Protein AF-A0A7L9BZI5-F1 (afdb_monomer)

Structure (mmCIF, N/CA/C/O backbone):
data_AF-A0A7L9BZI5-F1
#
_entry.id   AF-A0A7L9BZI5-F1
#
loop_
_atom_site.group_PDB
_atom_site.id
_atom_site.type_symbol
_atom_site.label_atom_id
_atom_site.label_alt_id
_atom_site.label_comp_id
_atom_site.label_asym_id
_atom_site.label_entity_id
_atom_site.label_seq_id
_atom_site.pdbx_PDB_ins_code
_atom_site.Cartn_x
_atom_site.Cartn_y
_atom_site.Cartn_z
_atom_site.occupancy
_atom_site.B_iso_or_equiv
_atom_site.auth_seq_id
_atom_site.auth_comp_id
_atom_site.auth_asym_id
_atom_site.auth_atom_id
_atom_site.pdbx_PDB_model_num
ATOM 1 N N . MET A 1 1 ? 51.848 15.164 -11.442 1.00 37.28 1 MET A N 1
ATOM 2 C CA . MET A 1 1 ? 50.453 14.672 -11.441 1.00 37.28 1 MET A CA 1
ATOM 3 C C . MET A 1 1 ? 50.142 14.146 -12.833 1.00 37.28 1 MET A C 1
ATOM 5 O O . MET A 1 1 ? 49.963 14.942 -13.742 1.00 37.28 1 MET A O 1
ATOM 9 N N . MET A 1 2 ? 50.190 12.827 -13.032 1.00 34.97 2 MET A N 1
ATOM 10 C CA . MET A 1 2 ? 49.825 12.194 -14.304 1.00 34.97 2 MET A CA 1
ATOM 11 C C . MET A 1 2 ? 48.317 11.939 -14.296 1.00 34.97 2 MET A C 1
ATOM 13 O O . MET A 1 2 ? 47.843 11.045 -13.603 1.00 34.97 2 MET A O 1
ATOM 17 N N . GLY A 1 3 ? 47.566 12.769 -15.018 1.00 46.69 3 GLY A N 1
ATOM 18 C CA . GLY A 1 3 ? 46.161 12.512 -15.314 1.00 46.69 3 GLY A CA 1
ATOM 19 C C . GLY A 1 3 ? 46.063 11.586 -16.521 1.00 46.69 3 GLY A C 1
ATOM 20 O O . GLY A 1 3 ? 46.464 11.966 -17.619 1.00 46.69 3 GLY A O 1
ATOM 21 N N . LEU A 1 4 ? 45.546 10.375 -16.320 1.00 41.06 4 LEU A N 1
ATOM 22 C CA . LEU A 1 4 ? 45.193 9.465 -17.405 1.00 41.06 4 LEU A CA 1
ATOM 23 C C . LEU A 1 4 ? 43.847 9.927 -17.985 1.00 41.06 4 LEU A C 1
ATOM 25 O O . LEU A 1 4 ? 42.789 9.576 -17.470 1.00 41.06 4 LEU A O 1
ATOM 29 N N . SER A 1 5 ? 43.881 10.767 -19.021 1.00 43.94 5 SER A N 1
ATOM 30 C CA . SER A 1 5 ? 42.674 11.139 -19.763 1.00 43.94 5 SER A CA 1
ATOM 31 C C . SER A 1 5 ? 42.434 10.102 -20.855 1.00 43.94 5 SER A C 1
ATOM 33 O O . SER A 1 5 ? 43.098 10.106 -21.892 1.00 43.94 5 SER A O 1
ATOM 35 N N . VAL A 1 6 ? 41.517 9.169 -20.601 1.00 39.62 6 VAL A N 1
ATOM 36 C CA . VAL A 1 6 ? 41.039 8.229 -21.618 1.00 39.62 6 VAL A CA 1
ATOM 37 C C . VAL A 1 6 ? 39.976 8.954 -22.437 1.00 39.62 6 VAL A C 1
ATOM 39 O O . VAL A 1 6 ? 38.802 8.991 -22.076 1.00 39.62 6 VAL A O 1
ATOM 42 N N . ALA A 1 7 ? 40.402 9.560 -23.543 1.00 49.19 7 ALA A N 1
ATOM 43 C CA . ALA A 1 7 ? 39.488 10.006 -24.581 1.00 49.19 7 ALA A CA 1
ATOM 44 C C . ALA A 1 7 ? 38.939 8.762 -25.291 1.00 49.19 7 ALA A C 1
ATOM 46 O O . ALA A 1 7 ? 39.588 8.188 -26.164 1.00 49.19 7 ALA A O 1
ATOM 47 N N . LEU A 1 8 ? 37.747 8.314 -24.891 1.00 50.78 8 LEU A N 1
ATOM 48 C CA . LEU A 1 8 ? 36.955 7.420 -25.729 1.00 50.78 8 LEU A CA 1
ATOM 49 C C . LEU A 1 8 ? 36.694 8.164 -27.048 1.00 50.78 8 LEU A C 1
ATOM 51 O O . LEU A 1 8 ? 36.245 9.311 -26.984 1.00 50.78 8 LEU A O 1
ATOM 55 N N . PRO A 1 9 ? 36.976 7.576 -28.226 1.00 53.72 9 PRO A N 1
ATOM 56 C CA . PRO A 1 9 ? 36.606 8.175 -29.499 1.00 53.72 9 PRO A CA 1
ATOM 57 C C . PRO A 1 9 ? 35.079 8.211 -29.573 1.00 53.72 9 PRO A C 1
ATOM 59 O O . PRO A 1 9 ? 34.405 7.259 -29.961 1.00 53.72 9 PRO A O 1
ATOM 62 N N . VAL A 1 10 ? 34.527 9.325 -29.106 1.00 56.06 10 VAL A N 1
ATOM 63 C CA . VAL A 1 10 ? 33.140 9.700 -29.301 1.00 56.06 10 VAL A CA 1
ATOM 64 C C . VAL A 1 10 ? 32.975 9.899 -30.802 1.00 56.06 10 VAL A C 1
ATOM 66 O O . VAL A 1 10 ? 33.703 10.691 -31.396 1.00 56.06 10 VAL A O 1
ATOM 69 N N . ASN A 1 11 ? 31.985 9.200 -31.364 1.00 53.16 11 ASN A N 1
ATOM 70 C CA . ASN A 1 11 ? 31.254 9.551 -32.587 1.00 53.16 11 ASN A CA 1
ATOM 71 C C . ASN A 1 11 ? 31.338 8.603 -33.797 1.00 53.16 11 ASN A C 1
ATOM 73 O O . ASN A 1 11 ? 31.184 9.053 -34.924 1.00 53.16 11 ASN A O 1
ATOM 77 N N . ASP A 1 12 ? 31.454 7.290 -33.585 1.00 60.97 12 ASP A N 1
ATOM 78 C CA . ASP A 1 12 ? 31.257 6.312 -34.667 1.00 60.97 12 ASP A CA 1
ATOM 79 C C . ASP A 1 12 ? 30.308 5.167 -34.270 1.00 60.97 12 ASP A C 1
ATOM 81 O O . ASP A 1 12 ? 30.565 3.977 -34.454 1.00 60.97 12 ASP A O 1
ATOM 85 N N . TRP A 1 13 ? 29.135 5.528 -33.738 1.00 58.31 13 TRP A N 1
ATOM 86 C CA . TRP A 1 13 ? 28.048 4.572 -33.467 1.00 58.31 13 TRP A CA 1
ATOM 87 C C . TRP A 1 13 ? 27.677 3.755 -34.720 1.00 58.31 13 TRP A C 1
ATOM 89 O O . TRP A 1 13 ? 27.346 2.571 -34.636 1.00 58.31 13 TRP A O 1
ATOM 99 N N . ARG A 1 14 ? 27.815 4.379 -35.899 1.00 59.62 14 ARG A N 1
ATOM 100 C CA . ARG A 1 14 ? 27.671 3.743 -37.210 1.00 59.62 14 ARG A CA 1
ATOM 101 C C . ARG A 1 14 ? 28.701 2.632 -37.428 1.00 59.62 14 ARG A C 1
ATOM 103 O O . ARG A 1 14 ? 28.312 1.574 -37.912 1.00 59.62 14 ARG A O 1
ATOM 110 N N . LEU A 1 15 ? 29.969 2.819 -37.047 1.00 59.09 15 LEU A N 1
ATOM 111 C CA . LEU A 1 15 ? 30.999 1.778 -37.195 1.00 59.09 15 LEU A CA 1
ATOM 112 C C . LEU A 1 15 ? 30.762 0.595 -36.254 1.00 59.09 15 LEU A C 1
ATOM 114 O O . LEU A 1 15 ? 30.952 -0.545 -36.670 1.00 59.09 15 LEU A O 1
ATOM 118 N N . LEU A 1 16 ? 30.293 0.836 -35.026 1.00 58.94 16 LEU A N 1
ATOM 119 C CA . LEU A 1 16 ? 29.906 -0.241 -34.104 1.00 58.94 16 LEU A CA 1
ATOM 120 C C . LEU A 1 16 ? 28.728 -1.056 -34.657 1.00 58.94 16 LEU A C 1
ATOM 122 O O . LEU A 1 16 ? 28.756 -2.283 -34.622 1.00 58.94 16 LEU A O 1
ATOM 126 N N . TRP A 1 17 ? 27.734 -0.392 -35.253 1.00 59.66 17 TRP A N 1
ATOM 127 C CA . TRP A 1 17 ? 26.595 -1.054 -35.896 1.00 59.66 17 TRP A CA 1
ATOM 128 C C . TRP A 1 17 ? 26.975 -1.853 -37.156 1.00 59.66 17 TRP A C 1
ATOM 130 O O . TRP A 1 17 ? 26.380 -2.891 -37.448 1.00 59.66 17 TRP A O 1
ATOM 140 N N . LEU A 1 18 ? 27.956 -1.371 -37.921 1.00 62.19 18 LEU A N 1
ATOM 141 C CA . LEU A 1 18 ? 28.438 -2.021 -39.143 1.00 62.19 18 LEU A CA 1
ATOM 142 C C . LEU A 1 18 ? 29.369 -3.208 -38.861 1.00 62.19 18 LEU A C 1
ATOM 144 O O . LEU A 1 18 ? 29.317 -4.191 -39.595 1.00 62.19 18 LEU A O 1
ATOM 148 N N . ARG A 1 19 ? 30.198 -3.125 -37.814 1.00 62.66 19 ARG A N 1
ATOM 149 C CA . ARG A 1 19 ? 31.238 -4.119 -37.514 1.00 62.66 19 ARG A CA 1
ATOM 150 C C . ARG A 1 19 ? 30.759 -5.216 -36.567 1.00 62.66 19 ARG A C 1
ATOM 152 O O . ARG A 1 19 ? 30.993 -6.386 -36.842 1.00 62.66 19 ARG A O 1
ATOM 159 N N . GLU A 1 20 ? 30.072 -4.855 -35.483 1.00 70.94 20 GLU A N 1
ATOM 160 C CA . GLU A 1 20 ? 29.611 -5.806 -34.467 1.00 70.94 20 GLU A CA 1
ATOM 161 C C . GLU A 1 20 ? 28.269 -5.369 -33.860 1.00 70.94 20 GLU A C 1
ATOM 163 O O . GLU A 1 20 ? 28.179 -4.751 -32.795 1.00 70.94 20 GLU A O 1
ATOM 168 N N . ARG A 1 21 ? 27.182 -5.743 -34.545 1.00 73.19 21 ARG A N 1
ATOM 169 C CA . ARG A 1 21 ? 25.804 -5.424 -34.132 1.00 73.19 21 ARG A CA 1
ATOM 170 C C . ARG A 1 21 ? 25.483 -5.881 -32.709 1.00 73.19 21 ARG A C 1
ATOM 172 O O . ARG A 1 21 ? 24.772 -5.180 -31.999 1.00 73.19 21 ARG A O 1
ATOM 179 N N . ALA A 1 22 ? 26.016 -7.030 -32.290 1.00 74.69 22 ALA A N 1
ATOM 180 C CA . ALA A 1 22 ? 25.786 -7.575 -30.954 1.00 74.69 22 ALA A CA 1
ATOM 181 C C . ALA A 1 22 ? 26.315 -6.639 -29.853 1.00 74.69 22 ALA A C 1
ATOM 183 O O . ALA A 1 22 ? 25.604 -6.351 -28.893 1.00 74.69 22 ALA A O 1
ATOM 184 N N . THR A 1 23 ? 27.522 -6.102 -30.027 1.00 75.31 23 THR A N 1
ATOM 185 C CA . THR A 1 23 ? 28.188 -5.207 -29.072 1.00 75.31 23 THR A CA 1
ATOM 186 C C . THR A 1 23 ? 27.488 -3.849 -29.014 1.00 75.31 23 THR A C 1
ATOM 188 O O . THR A 1 23 ? 27.260 -3.312 -27.932 1.00 75.31 23 THR A O 1
ATOM 191 N N . ALA A 1 24 ? 27.052 -3.323 -30.165 1.00 75.75 24 ALA A N 1
ATOM 192 C CA . ALA A 1 24 ? 26.263 -2.093 -30.232 1.00 75.75 24 ALA A CA 1
ATOM 193 C C . ALA A 1 24 ? 24.901 -2.227 -29.522 1.00 75.75 24 ALA A C 1
ATOM 195 O O . ALA A 1 24 ? 24.513 -1.344 -28.755 1.00 75.75 24 ALA A O 1
ATOM 196 N N . VAL A 1 25 ? 24.193 -3.344 -29.734 1.00 80.31 25 VAL A N 1
ATOM 197 C CA . VAL A 1 25 ? 22.915 -3.633 -29.060 1.00 80.31 25 VAL A CA 1
ATOM 198 C C . VAL A 1 25 ? 23.113 -3.828 -27.556 1.00 80.31 25 VAL A C 1
ATOM 200 O O . VAL A 1 25 ? 22.310 -3.3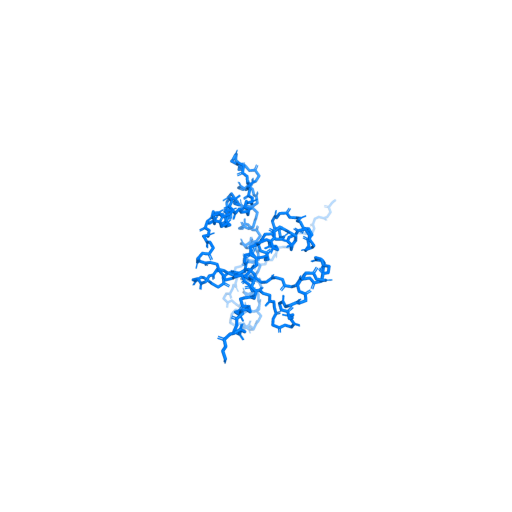16 -26.780 1.00 80.31 25 VAL A O 1
ATOM 203 N N . ALA A 1 26 ? 24.187 -4.499 -27.129 1.00 80.69 26 ALA A N 1
ATOM 204 C CA . ALA A 1 26 ? 24.502 -4.690 -25.714 1.00 80.69 26 ALA A CA 1
ATOM 205 C C . ALA A 1 26 ? 24.807 -3.365 -24.993 1.00 80.69 26 ALA A C 1
ATOM 207 O O . ALA A 1 26 ? 24.312 -3.123 -23.897 1.00 80.69 26 ALA A O 1
ATOM 208 N N . ILE A 1 27 ? 25.575 -2.464 -25.611 1.00 83.12 27 ILE A N 1
ATOM 209 C CA . ILE A 1 27 ? 25.844 -1.138 -25.032 1.00 83.12 27 ILE A CA 1
ATOM 210 C C . ILE A 1 27 ? 24.556 -0.307 -24.978 1.00 83.12 27 ILE A C 1
ATOM 212 O O . ILE A 1 27 ? 24.269 0.328 -23.963 1.00 83.12 27 ILE A O 1
ATOM 216 N N . GLY A 1 28 ? 23.756 -0.341 -26.049 1.00 82.38 28 GLY A N 1
ATOM 217 C CA . GLY A 1 28 ? 22.464 0.338 -26.099 1.00 82.38 28 GLY A CA 1
ATOM 218 C C . GLY A 1 28 ? 21.500 -0.154 -25.019 1.00 82.38 28 GLY A C 1
ATOM 219 O O . GLY A 1 28 ? 20.877 0.663 -24.345 1.00 82.38 28 GLY A O 1
ATOM 220 N N . SER A 1 29 ? 21.411 -1.468 -24.794 1.00 83.75 29 SER A N 1
ATOM 221 C CA . SER A 1 29 ? 20.546 -2.030 -23.753 1.00 83.75 29 SER A CA 1
ATOM 222 C C . SER A 1 29 ? 21.013 -1.650 -22.350 1.00 83.75 29 SER A C 1
ATOM 224 O O . SER A 1 29 ? 20.184 -1.262 -21.530 1.00 83.75 29 SER A O 1
ATOM 226 N N . VAL A 1 30 ? 22.323 -1.660 -22.084 1.00 87.38 30 VAL A N 1
ATOM 227 C CA . VAL A 1 30 ? 22.882 -1.198 -20.803 1.00 87.38 30 VAL A CA 1
ATOM 228 C C . VAL A 1 30 ? 22.562 0.277 -20.561 1.00 87.38 30 VAL A C 1
ATOM 230 O O . VAL A 1 30 ? 22.139 0.632 -19.465 1.00 87.38 30 VAL A O 1
ATOM 233 N N . LEU A 1 31 ? 22.694 1.134 -21.577 1.00 88.56 31 LEU A N 1
ATOM 234 C CA . LEU A 1 31 ? 22.337 2.554 -21.484 1.00 88.56 31 LEU A CA 1
ATOM 235 C C . LEU A 1 31 ? 20.845 2.763 -21.215 1.00 88.56 31 LEU A C 1
ATOM 237 O O . LEU A 1 31 ? 20.486 3.560 -20.352 1.00 88.56 31 LEU A O 1
ATOM 241 N N . VAL A 1 32 ? 19.976 2.033 -21.916 1.00 89.56 32 VAL A N 1
ATOM 242 C CA . VAL A 1 32 ? 18.524 2.098 -21.697 1.00 89.56 32 VAL A CA 1
ATOM 243 C C . VAL A 1 32 ? 18.173 1.654 -20.280 1.00 89.56 32 VAL A C 1
ATOM 245 O O . VAL A 1 32 ? 17.406 2.337 -19.605 1.00 89.56 32 VAL A O 1
ATOM 248 N N . LEU A 1 33 ? 18.766 0.560 -19.797 1.00 90.88 33 LEU A N 1
ATOM 249 C CA . LEU A 1 33 ? 18.561 0.077 -18.432 1.00 90.88 33 LEU A CA 1
ATOM 250 C C . LEU A 1 33 ? 19.087 1.070 -17.391 1.00 90.88 33 LEU A C 1
ATOM 252 O O . LEU A 1 33 ? 18.406 1.324 -16.400 1.00 90.88 33 LEU A O 1
ATOM 256 N N . ALA A 1 34 ? 20.250 1.679 -17.625 1.00 91.00 34 ALA A N 1
ATOM 257 C CA . ALA A 1 34 ? 20.808 2.701 -16.746 1.00 91.00 34 ALA A CA 1
ATOM 258 C C . ALA A 1 34 ? 19.910 3.947 -16.686 1.00 91.00 34 ALA A C 1
ATOM 260 O O . ALA A 1 34 ? 19.595 4.426 -15.597 1.00 91.00 34 ALA A O 1
ATOM 261 N N . CYS A 1 35 ? 19.433 4.436 -17.835 1.00 91.94 35 CYS A N 1
ATOM 262 C CA . CYS A 1 35 ? 18.481 5.545 -17.902 1.00 91.94 35 CYS A CA 1
ATOM 263 C C . CYS A 1 35 ? 17.154 5.205 -17.213 1.00 91.94 35 CYS A C 1
ATOM 265 O O . CYS A 1 35 ? 16.635 6.023 -16.457 1.00 91.94 35 CYS A O 1
ATOM 267 N N . ALA A 1 36 ? 16.617 4.001 -17.427 1.00 91.81 36 ALA A N 1
ATOM 268 C CA . ALA A 1 36 ? 15.405 3.543 -16.755 1.00 91.81 36 ALA A CA 1
ATOM 269 C C . ALA A 1 36 ? 15.598 3.481 -15.230 1.00 91.81 36 ALA A C 1
ATOM 271 O O . ALA A 1 36 ? 14.759 3.982 -14.484 1.00 91.81 36 ALA A O 1
ATOM 272 N N . GLY A 1 37 ? 16.730 2.947 -14.763 1.00 90.81 37 GLY A N 1
ATOM 273 C CA . GLY A 1 37 ? 17.086 2.917 -13.344 1.00 90.81 37 GLY A CA 1
ATOM 274 C C . GLY A 1 37 ? 17.190 4.316 -12.734 1.00 90.81 37 GLY A C 1
ATOM 275 O O . GLY A 1 37 ? 16.598 4.576 -11.687 1.00 90.81 37 GLY A O 1
ATOM 276 N N . LEU A 1 38 ? 17.868 5.247 -13.413 1.00 92.06 38 LEU A N 1
ATOM 277 C CA . LEU A 1 38 ? 17.969 6.644 -12.979 1.00 92.06 38 LEU A CA 1
ATOM 278 C C . LEU A 1 38 ? 16.602 7.332 -12.919 1.00 92.06 38 LEU A C 1
ATOM 280 O O . LEU A 1 38 ? 16.332 8.051 -11.960 1.00 92.06 38 LEU A O 1
ATOM 284 N N . LEU A 1 39 ? 15.724 7.088 -13.894 1.00 91.56 39 LEU A N 1
ATOM 285 C CA . LEU A 1 39 ? 14.359 7.619 -13.883 1.00 91.56 39 LEU A CA 1
ATOM 286 C C . LEU A 1 39 ? 13.554 7.092 -12.694 1.00 91.56 39 LEU A C 1
ATOM 288 O O . LEU A 1 39 ? 12.869 7.873 -12.037 1.00 91.56 39 LEU A O 1
ATOM 292 N N . VAL A 1 40 ? 13.659 5.800 -12.373 1.00 88.44 40 VAL A N 1
ATOM 293 C CA . VAL A 1 40 ? 12.993 5.221 -11.197 1.00 88.44 40 VAL A CA 1
ATOM 294 C C . VAL A 1 40 ? 13.499 5.878 -9.912 1.00 88.44 40 VAL A C 1
ATOM 296 O O . VAL A 1 40 ? 12.690 6.303 -9.087 1.00 88.44 40 VAL A O 1
ATOM 299 N N . ILE A 1 41 ? 14.817 6.028 -9.758 1.00 88.12 41 ILE A N 1
ATOM 300 C CA . ILE A 1 41 ? 15.415 6.692 -8.590 1.00 88.12 41 ILE A CA 1
ATOM 301 C C . ILE A 1 41 ? 14.953 8.150 -8.502 1.00 88.12 41 ILE A C 1
ATOM 303 O O . ILE A 1 41 ? 14.564 8.601 -7.427 1.00 88.12 41 ILE A O 1
ATOM 307 N N . ALA A 1 42 ? 14.938 8.877 -9.621 1.00 89.25 42 ALA A N 1
ATOM 308 C CA . ALA A 1 42 ? 14.480 10.260 -9.665 1.00 89.25 42 ALA A CA 1
ATOM 309 C C . ALA A 1 42 ? 13.001 10.381 -9.274 1.00 89.25 42 ALA A C 1
ATOM 311 O O . ALA A 1 42 ? 12.651 11.237 -8.465 1.00 89.25 42 ALA A O 1
ATOM 312 N N . LEU A 1 43 ? 12.135 9.499 -9.781 1.00 85.44 43 LEU A N 1
ATOM 313 C CA . LEU A 1 43 ? 10.714 9.476 -9.430 1.00 85.44 43 LEU A CA 1
ATOM 314 C C . LEU A 1 43 ? 10.502 9.206 -7.937 1.00 85.44 43 LEU A C 1
ATOM 316 O O . LEU A 1 43 ? 9.736 9.919 -7.288 1.00 85.44 43 LEU A O 1
ATOM 320 N N . VAL A 1 44 ? 11.201 8.216 -7.375 1.00 83.88 44 VAL A N 1
ATOM 321 C CA . VAL A 1 44 ? 11.150 7.913 -5.935 1.00 83.88 44 VAL A CA 1
ATOM 322 C C . VAL A 1 44 ? 11.694 9.083 -5.111 1.00 83.88 44 VAL A C 1
ATOM 324 O O . VAL A 1 44 ? 11.093 9.454 -4.101 1.00 83.88 44 VAL A O 1
ATOM 327 N N . GLY A 1 45 ? 12.786 9.703 -5.562 1.00 82.12 45 GLY A N 1
ATOM 328 C CA . GLY A 1 45 ? 13.401 10.865 -4.928 1.00 82.12 45 GLY A CA 1
ATOM 329 C C . GLY A 1 45 ? 12.462 12.068 -4.888 1.00 82.12 45 GLY A C 1
ATOM 330 O O . GLY A 1 45 ? 12.226 12.615 -3.815 1.00 82.12 45 GLY A O 1
ATOM 331 N N . ILE A 1 46 ? 11.848 12.429 -6.020 1.00 86.12 46 ILE A N 1
ATOM 332 C CA . ILE A 1 46 ? 10.865 13.521 -6.111 1.00 86.12 46 ILE A CA 1
ATOM 333 C C . ILE A 1 46 ? 9.673 13.248 -5.193 1.00 86.12 46 ILE A C 1
ATOM 335 O O . ILE A 1 46 ? 9.231 14.138 -4.471 1.00 86.12 46 ILE A O 1
ATOM 339 N N . ARG A 1 47 ? 9.157 12.016 -5.186 1.00 80.25 47 ARG A N 1
ATOM 340 C CA . ARG A 1 47 ? 7.992 11.643 -4.373 1.00 80.25 47 ARG A CA 1
ATOM 341 C C . ARG A 1 47 ? 8.299 11.668 -2.872 1.00 80.25 47 ARG A C 1
ATOM 343 O O . ARG A 1 47 ? 7.462 12.100 -2.083 1.00 80.25 47 ARG A O 1
ATOM 350 N N . SER A 1 48 ? 9.513 11.275 -2.492 1.00 79.88 48 SER A N 1
ATOM 351 C CA . SER A 1 48 ? 10.014 11.383 -1.117 1.00 79.88 48 SER A CA 1
ATOM 352 C C . SER A 1 48 ? 10.233 12.840 -0.709 1.00 79.88 48 SER A C 1
ATOM 354 O O . SER A 1 48 ? 9.852 13.236 0.389 1.00 79.88 48 SER A O 1
ATOM 356 N N . LEU A 1 49 ? 10.768 13.666 -1.611 1.00 83.00 49 LEU A N 1
ATOM 357 C CA . LEU A 1 49 ? 10.932 15.100 -1.387 1.00 83.00 49 LEU A CA 1
ATOM 358 C C . LEU A 1 49 ? 9.567 15.782 -1.200 1.00 83.00 49 LEU A C 1
ATOM 360 O O . LEU A 1 49 ? 9.383 16.565 -0.274 1.00 83.00 49 LEU A O 1
ATOM 364 N N . ALA A 1 50 ? 8.577 15.423 -2.020 1.00 82.00 50 ALA A N 1
ATOM 365 C CA . ALA A 1 50 ? 7.207 15.909 -1.891 1.00 82.00 50 ALA A CA 1
ATOM 366 C C . ALA A 1 50 ? 6.567 15.521 -0.549 1.00 82.00 50 ALA A C 1
ATOM 368 O O . ALA A 1 50 ? 5.789 16.303 -0.010 1.00 82.00 50 ALA A O 1
ATOM 369 N N . LEU A 1 51 ? 6.903 14.347 0.002 1.00 78.88 51 LEU A N 1
ATOM 370 C CA . LEU A 1 51 ? 6.462 13.936 1.338 1.00 78.88 51 LEU A CA 1
ATOM 371 C C . LEU A 1 51 ? 7.141 14.784 2.423 1.00 78.88 51 LEU A C 1
ATOM 373 O O . LEU A 1 51 ? 6.471 15.223 3.350 1.00 78.88 51 LEU A O 1
ATOM 377 N N . ALA A 1 52 ? 8.442 15.058 2.289 1.00 77.62 52 ALA A N 1
ATOM 378 C CA . ALA A 1 52 ? 9.191 15.882 3.240 1.00 77.62 52 ALA A CA 1
ATOM 379 C C . ALA A 1 52 ? 8.666 17.329 3.317 1.00 77.62 52 ALA A C 1
ATOM 381 O O . ALA A 1 52 ? 8.649 17.921 4.392 1.00 77.62 52 ALA A O 1
ATOM 382 N N . PHE A 1 53 ? 8.193 17.884 2.197 1.00 82.38 53 PHE A N 1
ATOM 383 C CA . PHE A 1 53 ? 7.565 19.211 2.141 1.00 82.38 53 PHE A CA 1
ATOM 384 C C . PHE A 1 53 ? 6.046 19.192 2.371 1.00 82.38 53 PHE A C 1
ATOM 386 O O . PHE A 1 53 ? 5.373 20.213 2.201 1.00 82.38 53 PHE A O 1
ATOM 393 N N . TRP A 1 54 ? 5.470 18.048 2.744 1.00 81.81 54 TRP A N 1
ATOM 394 C CA . TRP A 1 54 ? 4.029 17.926 2.900 1.00 81.81 54 TRP A CA 1
ATOM 395 C C . TRP A 1 54 ? 3.557 18.549 4.219 1.00 81.81 54 TRP A C 1
ATOM 397 O O . TRP A 1 54 ? 3.727 17.989 5.295 1.00 81.81 54 TRP A O 1
ATOM 407 N N . LEU A 1 55 ? 2.927 19.723 4.132 1.00 74.75 55 LEU A N 1
ATOM 408 C CA . LEU A 1 55 ? 2.470 20.489 5.301 1.00 74.75 55 LEU A CA 1
ATOM 409 C C . LEU A 1 55 ? 1.206 19.929 5.975 1.00 74.75 55 LEU A C 1
ATOM 411 O O . LEU A 1 55 ? 0.886 20.314 7.099 1.00 74.75 55 LEU A O 1
ATOM 415 N N . LYS A 1 56 ? 0.440 19.068 5.295 1.00 78.06 56 LYS A N 1
ATOM 416 C CA . LYS A 1 56 ? -0.794 18.497 5.860 1.00 78.06 56 LYS A CA 1
ATOM 417 C C . LYS A 1 56 ? -0.469 17.258 6.686 1.00 78.06 56 LYS A C 1
ATOM 419 O O . LYS A 1 56 ? 0.428 16.499 6.343 1.00 78.06 56 LYS A O 1
ATOM 424 N N . LYS A 1 57 ? -1.241 17.019 7.747 1.00 78.88 57 LYS A N 1
ATOM 425 C CA . LYS A 1 57 ? -1.086 15.808 8.560 1.00 78.88 57 LYS A CA 1
ATOM 426 C C . LYS A 1 57 ? -1.371 14.570 7.710 1.00 78.88 57 LYS A C 1
ATOM 428 O O . LYS A 1 57 ? -2.441 14.470 7.115 1.00 78.88 57 LYS A O 1
ATOM 433 N N . THR A 1 58 ? -0.421 13.641 7.671 1.00 82.38 58 THR A N 1
ATOM 434 C CA . THR A 1 58 ? -0.664 12.282 7.189 1.00 82.38 58 THR A CA 1
ATOM 435 C C . THR A 1 58 ? -1.298 11.474 8.307 1.00 82.38 58 THR A C 1
ATOM 437 O O . THR A 1 58 ? -0.840 11.540 9.448 1.00 82.38 58 THR A O 1
ATOM 440 N N . PHE A 1 59 ? -2.358 10.736 8.002 1.00 82.44 59 PHE A N 1
ATOM 441 C CA . PHE A 1 59 ? -3.058 9.940 9.002 1.00 82.44 59 PHE A CA 1
ATOM 442 C C . PHE A 1 59 ? -3.681 8.698 8.382 1.00 82.44 59 PHE A C 1
ATOM 444 O O . PHE A 1 59 ? -4.015 8.672 7.196 1.00 82.44 59 PHE A O 1
ATOM 451 N N . ILE A 1 60 ? -3.842 7.679 9.216 1.00 84.38 60 ILE A N 1
ATOM 452 C CA . ILE A 1 60 ? -4.618 6.481 8.931 1.00 84.38 60 ILE A CA 1
ATOM 453 C C . ILE A 1 60 ? -5.615 6.366 10.077 1.00 84.38 60 ILE A C 1
ATOM 455 O O . ILE A 1 60 ? -5.226 6.309 11.240 1.00 84.38 60 ILE A O 1
ATOM 459 N N . GLU A 1 61 ? -6.895 6.397 9.742 1.00 85.69 61 GLU A N 1
ATOM 460 C CA . GLU A 1 61 ? -8.003 6.315 10.680 1.00 85.69 61 GLU A CA 1
ATOM 461 C C . GLU A 1 61 ? -8.875 5.123 10.287 1.00 85.69 61 GLU A C 1
ATOM 463 O O . GLU A 1 61 ? -9.386 5.045 9.167 1.00 85.69 61 GLU A O 1
ATOM 468 N N . ILE A 1 62 ? -9.018 4.183 11.217 1.00 83.56 62 ILE A N 1
ATOM 469 C CA . ILE A 1 62 ? -9.923 3.041 11.101 1.00 83.56 62 ILE A CA 1
ATOM 470 C C . ILE A 1 62 ? -11.034 3.286 12.114 1.00 83.56 62 ILE A C 1
ATOM 472 O O . ILE A 1 62 ? -10.778 3.329 13.318 1.00 83.56 62 ILE A O 1
ATOM 476 N N . GLY A 1 63 ? -12.252 3.492 11.627 1.00 82.88 63 GLY A N 1
ATOM 477 C CA . GLY A 1 63 ? -13.385 3.874 12.459 1.00 82.88 63 GLY A CA 1
ATOM 478 C C . GLY A 1 63 ? -14.682 3.172 12.063 1.00 82.88 63 GLY A C 1
ATOM 479 O O . GLY A 1 63 ? -14.721 2.393 11.108 1.00 82.88 63 GLY A O 1
ATOM 480 N N . PRO A 1 64 ? -15.789 3.487 12.753 1.00 77.44 64 PRO A N 1
ATOM 481 C CA . PRO A 1 64 ? -17.083 2.852 12.508 1.00 77.44 64 PRO A CA 1
ATOM 482 C C . PRO A 1 64 ? -17.642 3.134 11.110 1.00 77.44 64 PRO A C 1
ATOM 484 O O . PRO A 1 64 ? -18.404 2.332 10.584 1.00 77.44 64 PRO A O 1
ATOM 487 N N . CYS A 1 65 ? -17.236 4.235 10.476 1.00 80.75 65 CYS A N 1
ATOM 488 C CA . CYS A 1 65 ? -17.668 4.579 9.122 1.00 80.75 65 CYS A CA 1
ATOM 489 C C . CYS A 1 65 ? -16.845 3.886 8.019 1.00 80.75 65 CYS A C 1
ATOM 491 O O . CYS A 1 65 ? -17.271 3.880 6.867 1.00 80.75 65 CYS A O 1
ATOM 493 N N . GLY A 1 66 ? -15.672 3.329 8.342 1.00 84.12 66 GLY A N 1
ATOM 494 C CA . GLY A 1 66 ? -14.767 2.714 7.371 1.00 84.12 66 GLY A CA 1
ATOM 495 C C . GLY A 1 66 ? -13.300 3.056 7.617 1.00 84.12 66 GLY A C 1
ATOM 496 O O . GLY A 1 66 ? -12.883 3.370 8.734 1.00 84.12 66 GLY A O 1
ATOM 497 N N . VAL A 1 67 ? -12.521 3.014 6.541 1.00 84.69 67 VAL A N 1
ATOM 498 C CA . VAL A 1 67 ? -11.076 3.238 6.544 1.00 84.69 67 VAL A CA 1
ATOM 499 C C . VAL A 1 67 ? -10.752 4.506 5.762 1.00 84.69 67 VAL A C 1
ATOM 501 O O . VAL A 1 67 ? -11.035 4.615 4.566 1.00 84.69 67 VAL A O 1
ATOM 504 N N . ARG A 1 68 ? -10.112 5.465 6.434 1.00 87.44 68 ARG A N 1
ATOM 505 C CA . ARG A 1 68 ? -9.661 6.723 5.840 1.00 87.44 68 ARG A CA 1
ATOM 506 C C . ARG A 1 68 ? -8.152 6.853 5.970 1.00 87.44 68 ARG A C 1
ATOM 508 O O . ARG A 1 68 ? -7.594 6.698 7.049 1.00 87.44 68 ARG A O 1
ATOM 515 N N . MET A 1 69 ? -7.487 7.174 4.870 1.00 86.50 69 MET A N 1
ATOM 516 C CA . MET A 1 69 ? -6.046 7.390 4.832 1.00 86.50 69 MET A CA 1
ATOM 517 C C . MET A 1 69 ? -5.724 8.660 4.055 1.00 86.50 69 MET A C 1
ATOM 519 O O . MET A 1 69 ? -6.137 8.832 2.907 1.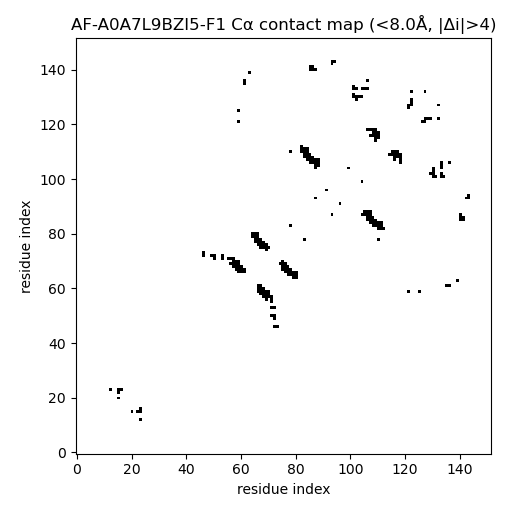00 86.50 69 MET A O 1
ATOM 523 N N . GLU A 1 70 ? -4.921 9.528 4.652 1.00 85.69 70 GLU A N 1
ATOM 524 C CA . GLU A 1 70 ? -4.257 10.626 3.966 1.00 85.69 70 GLU A CA 1
ATOM 525 C C . GLU A 1 70 ? -2.754 10.351 3.984 1.00 85.69 70 GLU A C 1
ATOM 527 O O . GLU A 1 70 ? -2.073 10.581 4.979 1.00 85.69 70 GLU A O 1
ATOM 532 N N . LEU A 1 71 ? -2.234 9.840 2.865 1.00 81.38 71 LEU A N 1
ATOM 533 C CA . LEU A 1 71 ? -0.825 9.460 2.701 1.00 81.38 71 LEU A CA 1
ATOM 534 C C . LEU A 1 71 ? -0.021 10.571 1.997 1.00 81.38 71 LEU A C 1
ATOM 536 O O . LEU A 1 71 ? 1.012 10.329 1.375 1.00 81.38 71 LEU A O 1
ATOM 540 N N . GLY A 1 72 ? -0.528 11.804 2.034 1.00 83.62 72 GLY A N 1
ATOM 541 C CA . GLY A 1 72 ? 0.070 12.970 1.390 1.00 83.62 72 GLY A CA 1
ATOM 542 C C . GLY A 1 72 ? 0.241 12.811 -0.129 1.00 83.62 72 GLY A C 1
ATOM 543 O O . GLY A 1 72 ? -0.760 12.603 -0.819 1.00 83.62 72 GLY A O 1
ATOM 544 N N . PRO A 1 73 ? 1.468 12.888 -0.685 1.00 78.25 73 PRO A N 1
ATOM 545 C CA . PRO A 1 73 ? 1.711 12.768 -2.128 1.00 78.25 73 PRO A CA 1
ATOM 546 C C . PRO A 1 73 ? 1.436 11.359 -2.678 1.00 78.25 73 PRO A C 1
ATOM 548 O O . PRO A 1 73 ? 1.386 11.167 -3.894 1.00 78.25 73 PRO A O 1
ATOM 551 N N . TYR A 1 74 ? 1.257 10.358 -1.809 1.00 77.19 74 TYR A N 1
ATOM 552 C CA . TYR A 1 74 ? 0.837 9.015 -2.213 1.00 77.19 74 TYR A CA 1
ATOM 553 C C . TYR A 1 74 ? -0.668 8.914 -2.472 1.00 77.19 74 TYR A C 1
ATOM 555 O O . TYR A 1 74 ? -1.109 7.932 -3.062 1.00 77.19 74 TYR A O 1
ATOM 563 N N . GLY A 1 75 ? -1.428 9.952 -2.119 1.00 79.19 75 GLY A N 1
ATOM 564 C CA . GLY A 1 75 ? -2.853 10.053 -2.379 1.00 79.19 75 GLY A CA 1
ATOM 565 C C . GLY A 1 75 ? -3.692 9.982 -1.112 1.00 79.19 75 GLY A C 1
ATOM 566 O O . GLY A 1 75 ? -3.196 9.931 0.018 1.00 79.19 75 GLY A O 1
ATOM 567 N N . ARG A 1 76 ? -5.002 10.014 -1.330 1.00 84.31 76 ARG A N 1
ATOM 568 C CA . ARG A 1 76 ? -6.021 9.913 -0.292 1.00 84.31 76 ARG A CA 1
ATOM 569 C C . ARG A 1 76 ? -6.894 8.713 -0.607 1.00 84.31 76 ARG A C 1
ATOM 571 O O . ARG A 1 76 ? -7.318 8.555 -1.749 1.00 84.31 76 ARG A O 1
ATOM 578 N N . PHE A 1 77 ? -7.159 7.905 0.406 1.00 83.69 77 PHE A N 1
ATOM 579 C CA . PHE A 1 77 ? -8.048 6.758 0.324 1.00 83.69 77 PHE A CA 1
ATOM 580 C C . PHE A 1 77 ? -9.169 6.944 1.335 1.00 83.69 77 PHE A C 1
ATOM 582 O O . PHE A 1 77 ? -8.930 7.275 2.493 1.00 83.69 77 PHE A O 1
ATOM 589 N N . ASN A 1 78 ? -10.401 6.763 0.884 1.00 85.62 78 ASN A N 1
ATOM 590 C CA . ASN A 1 78 ? -11.572 6.751 1.742 1.00 85.62 78 ASN A CA 1
ATOM 591 C C . ASN A 1 78 ? -12.451 5.606 1.260 1.00 85.62 78 ASN A C 1
ATOM 593 O O . ASN A 1 78 ? -12.969 5.673 0.148 1.00 85.62 78 ASN A O 1
ATOM 597 N N . ALA A 1 79 ? -12.550 4.559 2.067 1.00 84.44 79 ALA A N 1
ATOM 598 C CA . ALA A 1 79 ? -13.340 3.383 1.758 1.00 84.44 79 ALA A CA 1
ATOM 599 C C . ALA A 1 79 ? -14.309 3.131 2.912 1.00 84.44 79 ALA A C 1
ATOM 601 O O . ALA A 1 79 ? -13.894 2.952 4.058 1.00 84.44 79 ALA A O 1
ATOM 602 N N . GLU A 1 80 ? -15.604 3.144 2.611 1.00 86.75 80 GLU A N 1
ATOM 603 C CA . GLU A 1 80 ? -16.631 2.731 3.563 1.00 86.75 80 GLU A CA 1
ATOM 604 C C . GLU A 1 80 ? -16.616 1.204 3.711 1.00 86.75 80 GLU A C 1
ATOM 606 O O . GLU A 1 80 ? -16.222 0.492 2.788 1.00 86.75 80 GLU A O 1
ATOM 611 N N . TRP A 1 81 ? -17.104 0.670 4.834 1.00 84.62 81 TRP A N 1
ATOM 612 C CA . TRP A 1 81 ? -17.149 -0.785 5.054 1.00 84.62 81 TRP A CA 1
ATOM 613 C C . TRP A 1 81 ? -17.908 -1.555 3.961 1.00 84.62 81 TRP A C 1
ATOM 615 O O . TRP A 1 81 ? -17.562 -2.693 3.663 1.00 84.62 81 TRP A O 1
ATOM 625 N N . LYS A 1 82 ? -18.894 -0.926 3.304 1.00 84.00 82 LYS A N 1
ATOM 626 C CA . LYS A 1 82 ? -19.625 -1.509 2.163 1.00 84.00 82 LYS A CA 1
ATOM 627 C C . LYS A 1 82 ? -18.733 -1.756 0.936 1.00 84.00 82 LYS A C 1
ATOM 629 O O . LYS A 1 82 ? -18.985 -2.681 0.166 1.00 84.00 82 LYS A O 1
ATOM 634 N N . ASP A 1 83 ? -17.694 -0.939 0.776 1.00 84.19 83 ASP A N 1
ATOM 635 C CA . ASP A 1 83 ? -16.753 -0.961 -0.347 1.00 84.19 83 ASP A CA 1
ATOM 636 C C . ASP A 1 83 ? -15.490 -1.768 -0.014 1.00 84.19 83 ASP A C 1
ATOM 638 O O . ASP A 1 83 ? -14.609 -1.955 -0.856 1.00 84.19 83 ASP A O 1
ATOM 642 N N . VAL A 1 84 ? -15.410 -2.282 1.214 1.00 83.38 84 VAL A N 1
ATOM 643 C CA . VAL A 1 84 ? -14.307 -3.090 1.716 1.00 83.38 84 VAL A CA 1
ATOM 644 C C . VAL A 1 84 ? -14.783 -4.525 1.917 1.00 83.38 84 VAL A C 1
ATOM 646 O O . VAL A 1 84 ? -15.913 -4.823 2.305 1.00 83.38 84 VAL A O 1
ATOM 649 N N . GLU A 1 85 ? -13.919 -5.454 1.563 1.00 83.62 85 GLU A N 1
ATOM 650 C CA . GLU A 1 85 ? -14.041 -6.861 1.870 1.00 83.62 85 GLU A CA 1
ATOM 651 C C . GLU A 1 85 ? -13.080 -7.143 3.018 1.00 83.62 85 GLU A C 1
ATOM 653 O O . GLU A 1 85 ? -11.860 -7.090 2.857 1.00 83.62 85 GLU A O 1
ATOM 658 N N . LEU A 1 86 ? -13.659 -7.353 4.196 1.00 81.81 86 LEU A N 1
ATOM 659 C CA . LEU A 1 86 ? -12.946 -7.749 5.395 1.00 81.81 86 LEU A CA 1
ATOM 660 C C . LEU A 1 86 ? -13.237 -9.230 5.621 1.00 81.81 86 LEU A C 1
ATOM 662 O O . LEU A 1 86 ? -14.385 -9.602 5.868 1.00 81.81 86 LEU A O 1
ATOM 666 N N . LYS A 1 87 ? -12.210 -10.065 5.499 1.00 79.00 87 LYS A N 1
ATOM 667 C CA . LYS A 1 87 ? -12.323 -11.515 5.656 1.00 79.00 87 LYS A CA 1
ATOM 668 C C . LYS A 1 87 ? -11.219 -12.037 6.558 1.00 79.00 87 LYS A C 1
ATOM 670 O O . LYS A 1 87 ? -10.104 -11.521 6.559 1.00 79.00 87 LYS A O 1
ATOM 675 N N . LEU A 1 88 ? -11.540 -13.077 7.315 1.00 75.25 88 LEU A N 1
ATOM 676 C CA . LEU A 1 88 ? -10.525 -13.950 7.883 1.00 75.25 88 LEU A CA 1
ATOM 677 C C . LEU A 1 88 ? -10.005 -14.825 6.742 1.00 75.25 88 LEU A C 1
ATOM 679 O O . LEU A 1 88 ? -10.810 -15.303 5.941 1.00 75.25 88 LEU A O 1
ATOM 683 N N . ARG A 1 89 ? -8.689 -15.008 6.631 1.00 71.94 89 ARG A N 1
ATOM 684 C CA . ARG A 1 89 ? -8.138 -15.959 5.660 1.00 71.94 89 ARG A CA 1
ATOM 685 C C . ARG A 1 89 ? -8.743 -17.348 5.918 1.00 71.94 89 ARG A C 1
ATOM 687 O O . ARG A 1 89 ? -8.884 -17.728 7.079 1.00 71.94 89 ARG A O 1
ATOM 694 N N . ASP A 1 90 ? -9.064 -18.068 4.837 1.00 62.00 90 ASP A N 1
ATOM 695 C CA . ASP A 1 90 ? -9.883 -19.300 4.782 1.00 62.00 90 ASP A CA 1
ATOM 696 C C . ASP A 1 90 ? -9.462 -20.448 5.730 1.00 62.00 90 ASP A C 1
ATOM 698 O O . ASP A 1 90 ? -10.190 -21.426 5.884 1.00 62.00 90 ASP A O 1
ATOM 702 N N . ASP A 1 91 ? -8.315 -20.331 6.398 1.00 65.12 91 ASP A N 1
ATOM 703 C CA . ASP A 1 91 ? -7.779 -21.319 7.334 1.00 65.12 91 ASP A CA 1
ATOM 704 C C . ASP A 1 91 ? -8.340 -21.183 8.764 1.00 65.12 91 ASP A C 1
ATOM 706 O O . ASP A 1 91 ? -8.063 -22.030 9.616 1.00 65.12 91 ASP A O 1
ATOM 710 N N . PHE A 1 92 ? -9.095 -20.118 9.060 1.00 63.50 92 PHE A N 1
ATOM 711 C CA . PHE A 1 92 ? -9.567 -19.829 10.414 1.00 63.50 92 PHE A CA 1
ATOM 712 C C . PHE A 1 92 ? -11.085 -19.945 10.559 1.00 63.50 92 PHE A C 1
ATOM 714 O O . PHE A 1 92 ? -11.853 -19.239 9.908 1.00 63.50 92 PHE A O 1
ATOM 721 N N . ASP A 1 93 ? -11.501 -20.807 11.487 1.00 63.81 93 ASP A N 1
ATOM 722 C CA . ASP A 1 93 ? -12.897 -20.961 11.885 1.00 63.81 93 ASP A CA 1
ATOM 723 C C . ASP A 1 93 ? -13.363 -19.706 12.660 1.00 63.81 93 ASP A C 1
ATOM 725 O O . ASP A 1 93 ? -12.759 -19.363 13.688 1.00 63.81 93 ASP A O 1
ATOM 729 N N . PRO A 1 94 ? -14.410 -18.994 12.197 1.00 63.16 94 PRO A N 1
ATOM 730 C CA . PRO A 1 94 ? -14.917 -17.796 12.863 1.00 63.16 94 PRO A CA 1
ATOM 731 C C . PRO A 1 94 ? -15.435 -18.065 14.284 1.00 63.16 94 PRO A C 1
ATOM 733 O O . PRO A 1 94 ? -15.478 -17.131 15.084 1.00 63.16 94 PRO A O 1
ATOM 736 N N . ASP A 1 95 ? -15.762 -19.315 14.630 1.00 64.44 95 ASP A N 1
ATOM 737 C CA . ASP A 1 95 ? -16.174 -19.701 15.987 1.00 64.44 95 ASP A CA 1
ATOM 738 C C . ASP A 1 95 ? -15.004 -19.684 16.992 1.00 64.44 95 ASP A C 1
ATOM 740 O O . ASP A 1 95 ? -15.210 -19.606 18.204 1.00 64.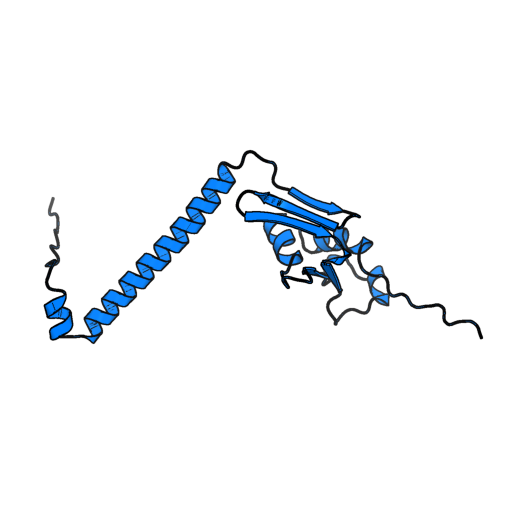44 95 ASP A O 1
ATOM 744 N N . VAL A 1 96 ? -13.760 -19.739 16.503 1.00 65.06 96 VAL A N 1
ATOM 745 C CA . VAL A 1 96 ? -12.540 -19.757 17.331 1.00 65.06 96 VAL A CA 1
ATOM 746 C C . VAL A 1 96 ? -11.894 -18.366 17.410 1.00 65.06 96 VAL A C 1
ATOM 748 O O . VAL A 1 96 ? -10.924 -18.160 18.142 1.00 65.06 96 VAL A O 1
ATOM 751 N N . LEU A 1 97 ? -12.461 -17.373 16.714 1.00 65.19 97 LEU A N 1
ATOM 752 C CA . LEU A 1 97 ? -11.956 -16.000 16.646 1.00 6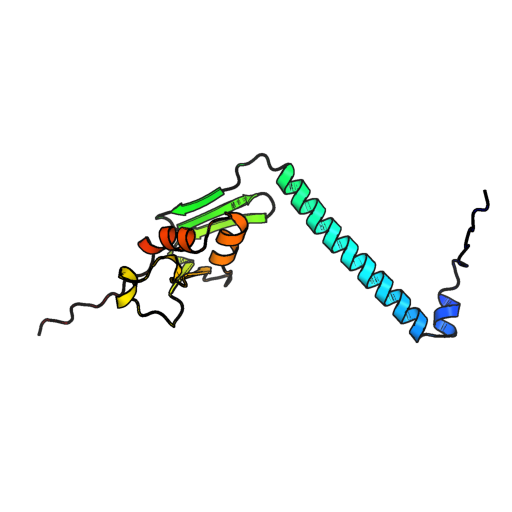5.19 97 LEU A CA 1
ATOM 753 C C . LEU A 1 97 ? -11.806 -15.350 18.029 1.00 65.19 97 LEU A C 1
ATOM 755 O O . LEU A 1 97 ? -10.876 -14.577 18.254 1.00 65.19 97 LEU A O 1
ATOM 759 N N . ASP A 1 98 ? -12.689 -15.678 18.971 1.00 66.19 98 ASP A N 1
ATOM 760 C CA . ASP A 1 98 ? -12.637 -15.147 20.336 1.00 66.19 98 ASP A CA 1
ATOM 761 C C . ASP A 1 98 ? -11.485 -15.738 21.170 1.00 66.19 98 ASP A C 1
ATOM 763 O O . ASP A 1 98 ? -10.977 -15.079 22.079 1.00 66.19 98 ASP A O 1
ATOM 767 N N . TYR A 1 99 ? -11.000 -16.926 20.803 1.00 66.38 99 TYR A N 1
ATOM 768 C CA . TYR A 1 99 ? -9.950 -17.663 21.514 1.00 66.38 99 TYR A CA 1
ATOM 769 C C . TYR A 1 99 ? -8.558 -17.506 20.892 1.00 66.38 99 TYR A C 1
ATOM 771 O O . TYR A 1 99 ? -7.557 -17.870 21.514 1.00 66.38 99 TYR A O 1
ATOM 779 N N . LEU A 1 100 ? -8.479 -16.968 19.674 1.00 65.44 100 LEU A N 1
ATOM 780 C CA . LEU A 1 100 ? -7.219 -16.749 18.977 1.00 65.44 100 LEU A CA 1
ATOM 781 C C . LEU A 1 100 ? -6.512 -15.487 19.495 1.00 65.44 100 LEU A C 1
ATOM 783 O O . LEU A 1 100 ? -7.142 -14.432 19.627 1.00 65.44 100 LEU A O 1
ATOM 787 N N . PRO A 1 101 ? -5.197 -15.561 19.774 1.00 67.12 101 PRO A N 1
ATOM 788 C CA . PRO A 1 101 ? -4.414 -14.371 20.064 1.00 67.12 101 PRO A CA 1
ATOM 789 C C . PRO A 1 101 ? -4.354 -13.482 18.820 1.00 67.12 101 PRO A C 1
ATOM 791 O O . PRO A 1 101 ? -4.231 -13.980 17.700 1.00 67.12 101 PRO A O 1
ATOM 794 N N . ASP A 1 102 ? -4.378 -12.162 19.013 1.00 66.25 102 ASP A N 1
ATOM 795 C CA . ASP A 1 102 ? -4.406 -11.191 17.910 1.00 66.25 102 ASP A CA 1
ATOM 796 C C . ASP A 1 102 ? -3.192 -11.343 16.967 1.00 66.25 102 ASP A C 1
ATOM 798 O O . ASP A 1 102 ? -3.288 -11.054 15.777 1.00 66.25 102 ASP A O 1
ATOM 802 N N . ALA A 1 103 ? -2.065 -11.871 17.457 1.00 60.03 103 ALA A N 1
ATOM 803 C CA . ALA A 1 103 ? -0.874 -12.183 16.661 1.00 60.03 103 ALA A CA 1
ATOM 804 C C . ALA A 1 103 ? -1.047 -13.368 15.686 1.00 60.03 103 ALA A C 1
ATOM 806 O O . ALA A 1 103 ? -0.290 -13.477 14.724 1.00 60.03 103 ALA A O 1
ATOM 807 N N . ALA A 1 104 ? -2.018 -14.254 15.926 1.00 59.75 104 ALA A N 1
ATOM 808 C CA . ALA A 1 104 ? -2.318 -15.403 15.069 1.00 59.75 104 ALA A CA 1
ATOM 809 C C . ALA A 1 104 ? -3.412 -15.106 14.033 1.00 59.75 104 ALA A C 1
ATOM 811 O O . ALA A 1 104 ? -3.642 -15.922 13.145 1.00 59.75 104 ALA A O 1
ATOM 812 N N . LEU A 1 105 ? -4.084 -13.955 14.126 1.00 64.38 105 LEU A N 1
ATOM 813 C CA . LEU A 1 105 ? -5.141 -13.587 13.191 1.00 64.38 105 LEU A CA 1
ATOM 814 C C . LEU A 1 105 ? -4.547 -13.203 11.828 1.00 64.38 105 LEU A C 1
ATOM 816 O O . LEU A 1 105 ? -3.678 -12.339 11.716 1.00 64.38 105 LEU A O 1
ATOM 820 N N . ALA A 1 106 ? -5.046 -13.826 10.766 1.00 71.38 106 ALA A N 1
ATOM 821 C CA . ALA A 1 106 ? -4.743 -13.444 9.392 1.00 71.38 106 ALA A CA 1
ATOM 822 C C . ALA A 1 106 ? -5.959 -12.719 8.801 1.00 71.38 106 ALA A C 1
ATOM 824 O O . ALA A 1 106 ? -6.820 -13.337 8.174 1.00 71.38 106 ALA A O 1
ATOM 825 N N . ILE A 1 107 ? -6.057 -11.412 9.060 1.00 76.56 107 ILE A N 1
ATOM 826 C CA . ILE A 1 107 ? -7.140 -10.568 8.544 1.00 76.56 107 ILE A CA 1
ATOM 827 C C . ILE A 1 107 ? -6.758 -10.032 7.163 1.00 76.56 107 ILE A C 1
ATOM 829 O O . ILE A 1 107 ? -5.757 -9.329 7.012 1.00 76.56 107 ILE A O 1
ATOM 833 N N . GLU A 1 108 ? -7.590 -10.315 6.167 1.00 80.88 108 GLU A N 1
ATOM 834 C CA . GLU A 1 108 ? -7.492 -9.737 4.832 1.00 80.88 108 GLU A CA 1
ATOM 835 C C . GLU A 1 108 ? -8.440 -8.536 4.719 1.00 80.88 108 GLU A C 1
ATOM 837 O O . GLU A 1 108 ? -9.642 -8.633 4.979 1.00 80.88 108 GLU A O 1
ATOM 842 N N . LEU A 1 109 ? -7.887 -7.383 4.332 1.00 83.12 109 LEU A N 1
ATOM 843 C CA . LEU A 1 109 ? -8.626 -6.137 4.133 1.00 83.12 109 LEU A CA 1
ATOM 844 C C . LEU A 1 109 ? -8.419 -5.679 2.691 1.00 83.12 109 LEU A C 1
ATOM 846 O O . LEU A 1 109 ? -7.371 -5.126 2.352 1.00 83.12 109 LEU A O 1
ATOM 850 N N . ARG A 1 110 ? -9.413 -5.898 1.831 1.00 85.06 110 ARG A N 1
ATOM 851 C CA . ARG A 1 110 ? -9.319 -5.581 0.400 1.00 85.06 110 ARG A CA 1
ATOM 852 C C . ARG A 1 110 ? -10.400 -4.606 -0.022 1.00 85.06 110 ARG A C 1
ATOM 854 O O . ARG A 1 110 ? -11.538 -4.689 0.415 1.00 85.06 110 ARG A O 1
ATOM 861 N N . HIS A 1 111 ? -10.065 -3.675 -0.902 1.00 85.31 111 HIS A N 1
ATOM 862 C CA . HIS A 1 111 ? -11.070 -2.814 -1.517 1.00 85.31 111 HIS A CA 1
ATOM 863 C C . HIS A 1 111 ? -11.805 -3.579 -2.628 1.00 85.31 111 HIS A C 1
ATOM 865 O O . HIS A 1 111 ? -11.160 -4.076 -3.551 1.00 85.31 111 HIS A O 1
ATOM 871 N N . ARG A 1 112 ? -13.141 -3.662 -2.574 1.00 81.88 112 ARG A N 1
ATOM 872 C CA . ARG A 1 112 ? -13.951 -4.515 -3.469 1.00 81.88 112 ARG A CA 1
ATOM 873 C C . ARG A 1 112 ? -13.806 -4.153 -4.944 1.00 81.88 112 ARG A C 1
ATOM 875 O O . ARG A 1 112 ? -13.752 -5.037 -5.789 1.00 81.88 112 ARG A O 1
ATOM 882 N N . GLN A 1 113 ? -13.742 -2.861 -5.265 1.00 81.81 113 GLN A N 1
ATOM 883 C CA . GLN A 1 113 ? -13.714 -2.408 -6.661 1.00 81.81 113 GLN A CA 1
ATOM 884 C C . GLN A 1 113 ? -12.321 -2.486 -7.290 1.00 81.81 113 GLN A C 1
ATOM 886 O O . GLN A 1 113 ? -12.189 -2.826 -8.461 1.00 81.81 113 GLN A O 1
ATOM 891 N N . SER A 1 114 ? -11.278 -2.142 -6.532 1.00 81.00 114 SER A N 1
ATOM 892 C CA . SER A 1 114 ? -9.906 -2.077 -7.058 1.00 81.00 114 SER A CA 1
ATOM 893 C C . SER A 1 114 ? -9.077 -3.322 -6.746 1.00 81.00 114 SER A C 1
ATOM 895 O O . SER A 1 114 ? -7.961 -3.450 -7.244 1.00 81.00 114 SER A O 1
ATOM 897 N N . GLY A 1 115 ? -9.573 -4.210 -5.880 1.00 80.25 115 GLY A N 1
ATOM 898 C CA . GLY A 1 115 ? -8.847 -5.378 -5.383 1.00 80.25 115 GLY A CA 1
ATOM 899 C C . GLY A 1 115 ? -7.612 -5.039 -4.542 1.00 80.25 115 GLY A C 1
ATOM 900 O O . GLY A 1 115 ? -6.845 -5.948 -4.216 1.00 80.25 115 GLY A O 1
ATOM 901 N N . THR A 1 116 ? -7.403 -3.757 -4.220 1.00 81.88 116 THR A N 1
ATOM 902 C CA . THR A 1 116 ? -6.227 -3.251 -3.505 1.00 81.88 116 THR A CA 1
ATOM 903 C C . THR A 1 116 ? -6.199 -3.792 -2.086 1.00 81.88 116 THR A C 1
ATOM 905 O O . THR A 1 116 ? -7.190 -3.680 -1.367 1.00 81.88 116 THR A O 1
ATOM 908 N N . ASP A 1 117 ? -5.054 -4.3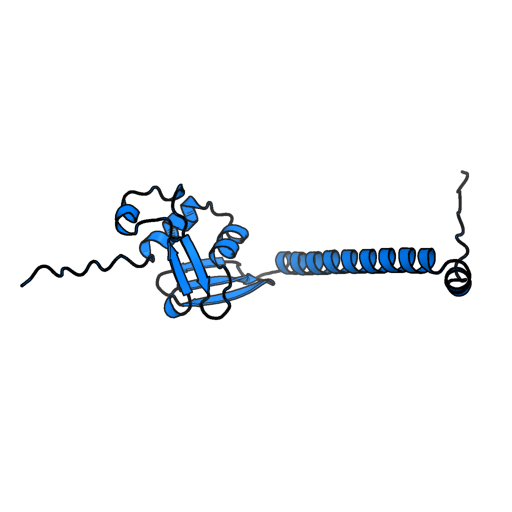39 -1.687 1.00 84.00 117 ASP A N 1
ATOM 909 C CA . ASP A 1 117 ? -4.805 -4.783 -0.320 1.00 84.00 117 ASP A CA 1
ATOM 910 C C . ASP A 1 117 ? -4.536 -3.569 0.581 1.00 84.00 117 ASP A C 1
ATOM 912 O O . ASP A 1 117 ? -3.473 -2.941 0.540 1.00 84.00 117 ASP A O 1
ATOM 916 N N . LEU A 1 118 ? -5.552 -3.204 1.359 1.00 82.19 118 LEU A N 1
ATOM 917 C CA . LEU A 1 118 ? -5.495 -2.106 2.311 1.00 82.19 118 LEU A CA 1
ATOM 918 C C . LEU A 1 118 ? -4.744 -2.516 3.583 1.00 82.19 118 LEU A C 1
ATOM 920 O O . LEU A 1 118 ? -4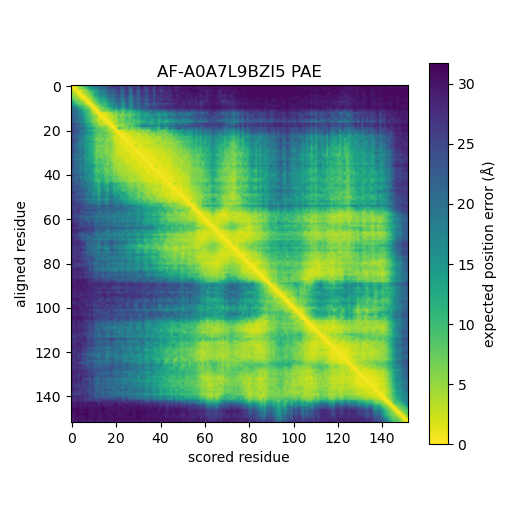.139 -1.647 4.209 1.00 82.19 118 LEU A O 1
ATOM 924 N N . ALA A 1 119 ? -4.730 -3.805 3.951 1.00 81.44 119 ALA A N 1
ATOM 925 C CA . ALA A 1 119 ? -3.997 -4.290 5.121 1.00 81.44 119 ALA A CA 1
ATOM 926 C C . ALA A 1 119 ? -2.497 -4.048 4.952 1.00 81.44 119 ALA A C 1
ATOM 928 O O . ALA A 1 119 ? -1.853 -3.456 5.821 1.00 81.44 119 ALA A O 1
ATOM 929 N N . LEU A 1 120 ? -1.961 -4.416 3.786 1.00 81.12 120 LEU A N 1
ATOM 930 C CA . LEU A 1 120 ? -0.552 -4.215 3.466 1.00 81.12 120 LEU A CA 1
ATOM 931 C C . LEU A 1 120 ? -0.175 -2.727 3.456 1.00 81.12 120 LEU A C 1
ATOM 933 O O . LEU A 1 120 ? 0.884 -2.350 3.961 1.00 81.12 120 LEU A O 1
ATOM 937 N N . LEU A 1 121 ? -1.043 -1.867 2.913 1.00 79.06 121 LEU A N 1
ATOM 938 C CA . LEU A 1 121 ? -0.824 -0.418 2.920 1.00 79.06 121 LEU A CA 1
ATOM 939 C C . LEU A 1 121 ? -0.791 0.134 4.350 1.00 79.06 121 LEU A C 1
ATOM 941 O O . LEU A 1 121 ? 0.140 0.859 4.699 1.00 79.06 121 LEU A O 1
ATOM 945 N N . ILE A 1 122 ? -1.759 -0.232 5.189 1.00 82.38 122 ILE A N 1
ATOM 946 C CA . ILE A 1 122 ? -1.829 0.242 6.575 1.00 82.38 122 ILE A CA 1
ATOM 947 C C . ILE A 1 122 ? -0.602 -0.211 7.358 1.00 82.38 122 ILE A C 1
ATOM 949 O O . ILE A 1 122 ? 0.063 0.626 7.955 1.00 82.38 122 ILE A O 1
ATOM 953 N N . GLN A 1 123 ? -0.248 -1.496 7.316 1.00 79.62 123 GLN A N 1
ATOM 954 C CA . GLN A 1 123 ? 0.909 -2.014 8.054 1.00 79.62 123 GLN A CA 1
ATOM 955 C C . GLN A 1 123 ? 2.213 -1.339 7.609 1.00 79.62 123 GLN A C 1
ATOM 957 O O . GLN A 1 123 ? 3.039 -0.955 8.437 1.00 79.62 123 GLN A O 1
ATOM 962 N N . ARG A 1 124 ? 2.376 -1.112 6.299 1.00 78.19 124 ARG A N 1
ATOM 963 C CA . ARG A 1 124 ? 3.575 -0.472 5.748 1.00 78.19 124 ARG A CA 1
ATOM 964 C C . ARG A 1 124 ? 3.704 1.002 6.130 1.00 78.19 124 ARG A C 1
ATOM 966 O O . ARG A 1 124 ? 4.817 1.455 6.382 1.00 78.19 124 ARG A O 1
ATOM 973 N N . TYR A 1 125 ? 2.605 1.757 6.121 1.00 74.94 125 TYR A N 1
ATOM 974 C CA . TYR A 1 125 ? 2.636 3.209 6.337 1.00 74.94 125 TYR A CA 1
ATOM 975 C C . TYR A 1 125 ? 2.383 3.628 7.789 1.00 74.94 125 TYR A C 1
ATOM 977 O O . TYR A 1 125 ? 2.902 4.659 8.207 1.00 74.94 125 TYR A O 1
ATOM 985 N N . ALA A 1 126 ? 1.617 2.853 8.560 1.00 74.69 126 ALA A N 1
ATOM 986 C CA . ALA A 1 126 ? 1.349 3.130 9.970 1.00 74.69 126 ALA A CA 1
ATOM 987 C C . ALA A 1 126 ? 2.465 2.631 10.901 1.00 74.69 126 ALA A C 1
ATOM 989 O O . ALA A 1 126 ? 2.494 3.041 12.056 1.00 74.69 126 ALA A O 1
ATOM 990 N N . LEU A 1 127 ? 3.372 1.768 10.413 1.00 76.06 127 LEU A N 1
ATOM 991 C CA . LEU A 1 127 ? 4.435 1.142 11.215 1.00 76.06 127 LEU A CA 1
ATOM 992 C C . LEU A 1 127 ? 3.897 0.401 12.456 1.00 76.06 127 LEU A C 1
ATOM 994 O O . LEU A 1 127 ? 4.584 0.301 13.470 1.00 76.06 127 LEU A O 1
ATOM 998 N N . ILE A 1 128 ? 2.670 -0.117 12.372 1.00 78.75 128 ILE A N 1
ATOM 999 C CA . ILE A 1 128 ? 2.038 -0.904 13.436 1.00 78.75 128 ILE A CA 1
ATOM 1000 C C . ILE A 1 128 ? 2.369 -2.385 13.270 1.00 78.75 128 ILE A C 1
ATOM 1002 O O . ILE A 1 128 ? 2.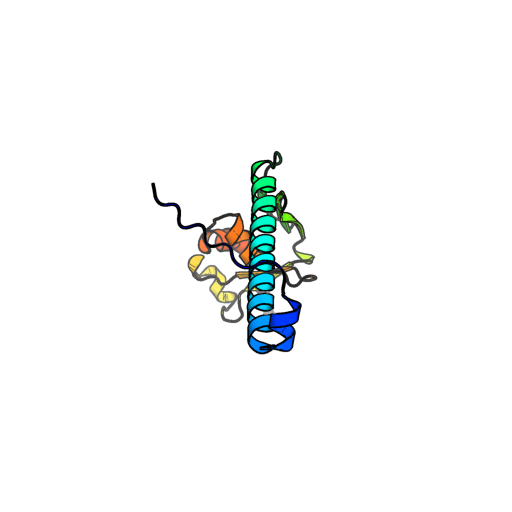538 -2.874 12.148 1.00 78.75 128 ILE A O 1
ATOM 1006 N N . SER A 1 129 ? 2.444 -3.112 14.384 1.00 79.06 129 SER A N 1
ATOM 1007 C CA . SER A 1 129 ? 2.594 -4.566 14.339 1.00 79.06 129 SER A CA 1
ATOM 1008 C C . SER A 1 129 ? 1.327 -5.225 13.785 1.00 79.06 129 SER A C 1
ATOM 1010 O O . SER A 1 129 ? 0.227 -4.673 13.856 1.00 79.06 129 SER A O 1
ATOM 1012 N N . THR A 1 130 ? 1.469 -6.437 13.247 1.00 77.38 130 THR A N 1
ATOM 1013 C CA . THR A 1 130 ? 0.331 -7.243 12.778 1.00 77.38 130 THR A CA 1
ATOM 1014 C C . THR A 1 130 ? -0.680 -7.490 13.900 1.00 77.38 130 THR A C 1
ATOM 1016 O O . THR A 1 130 ? -1.880 -7.398 13.676 1.00 77.38 130 THR A O 1
ATOM 1019 N N . GLU A 1 131 ? -0.200 -7.707 15.124 1.00 78.62 131 GLU A N 1
ATOM 1020 C CA . GLU A 1 131 ? -1.036 -7.858 16.319 1.00 78.62 131 GLU A CA 1
ATOM 1021 C C . GLU A 1 131 ? -1.867 -6.600 16.607 1.00 78.62 131 GLU A C 1
ATOM 1023 O O . GLU A 1 131 ? -3.077 -6.681 16.810 1.00 78.62 131 GLU A O 1
ATOM 1028 N N . GLU A 1 132 ? -1.247 -5.418 16.566 1.00 79.25 132 GLU A N 1
ATOM 1029 C CA . GLU A 1 132 ? -1.946 -4.155 16.801 1.00 79.25 132 GLU A CA 1
ATOM 1030 C C . GLU A 1 132 ? -2.967 -3.852 15.698 1.00 79.25 132 GLU A C 1
ATOM 1032 O O . GLU A 1 132 ? -4.086 -3.427 15.988 1.00 79.25 132 GLU A O 1
ATOM 1037 N N . PHE A 1 133 ? -2.613 -4.135 14.445 1.00 82.25 133 PHE A N 1
ATOM 1038 C CA . PHE A 1 133 ? -3.525 -4.046 13.309 1.00 82.25 133 PHE A CA 1
ATOM 1039 C C . PHE A 1 133 ? -4.753 -4.946 13.491 1.00 82.25 133 PHE A C 1
ATOM 1041 O O . PHE A 1 133 ? -5.890 -4.489 13.342 1.00 82.25 133 PHE A O 1
ATOM 1048 N N . ASN A 1 134 ? -4.533 -6.204 13.871 1.00 81.62 134 ASN A N 1
ATOM 1049 C CA . ASN A 1 134 ? -5.607 -7.166 14.074 1.00 81.62 134 ASN A CA 1
ATOM 1050 C C . ASN A 1 134 ? -6.516 -6.766 15.234 1.00 81.62 134 ASN A C 1
ATOM 1052 O O . ASN A 1 134 ? -7.737 -6.805 15.092 1.00 81.62 134 ASN A O 1
ATOM 1056 N N . ARG A 1 135 ? -5.941 -6.280 16.337 1.00 81.00 135 ARG A N 1
ATOM 1057 C CA . ARG A 1 135 ? -6.692 -5.761 17.486 1.00 81.00 135 ARG A CA 1
ATOM 1058 C C . ARG A 1 135 ? -7.624 -4.606 17.105 1.00 81.00 135 ARG A C 1
ATOM 1060 O O . ARG A 1 135 ? -8.741 -4.534 17.610 1.00 81.00 135 ARG A O 1
ATOM 1067 N N . ILE A 1 136 ? -7.191 -3.712 16.212 1.00 83.12 136 ILE A N 1
ATOM 1068 C CA . ILE A 1 136 ? -8.007 -2.580 15.737 1.00 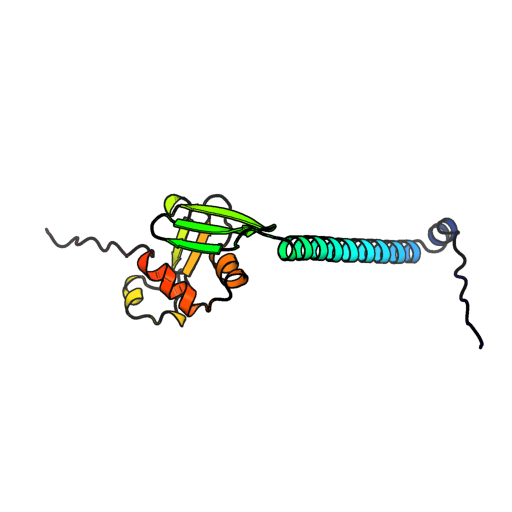83.12 136 ILE A CA 1
ATOM 1069 C C . ILE A 1 136 ? -9.143 -3.051 14.818 1.00 83.12 136 ILE A C 1
ATOM 1071 O O . ILE A 1 136 ? -10.233 -2.480 14.852 1.00 83.12 136 ILE A O 1
ATOM 1075 N N . LEU A 1 137 ? -8.908 -4.082 13.999 1.00 82.94 137 LEU A N 1
ATOM 1076 C CA . LEU A 1 137 ? -9.894 -4.592 13.040 1.00 82.94 137 LEU A CA 1
ATOM 1077 C C . LEU A 1 137 ? -10.871 -5.613 13.620 1.00 82.94 137 LEU A C 1
ATOM 1079 O O . LEU A 1 137 ? -11.971 -5.759 13.088 1.00 82.94 137 LEU A O 1
ATOM 1083 N N . ARG A 1 138 ? -10.508 -6.286 14.714 1.00 77.38 138 ARG A N 1
ATOM 1084 C CA . ARG A 1 138 ? -11.316 -7.328 15.356 1.00 77.38 138 ARG A CA 1
ATOM 1085 C C . ARG A 1 138 ? -12.774 -6.926 15.628 1.00 77.38 138 ARG A C 1
ATOM 1087 O O . ARG A 1 138 ? -13.648 -7.735 15.329 1.00 77.38 138 ARG A O 1
ATOM 1094 N N . PRO A 1 139 ? -13.091 -5.705 16.105 1.00 80.31 139 PRO A N 1
ATOM 1095 C CA . PRO A 1 139 ? -14.478 -5.284 16.329 1.00 80.31 139 PRO A CA 1
ATOM 1096 C C . PRO A 1 139 ? -15.323 -5.177 15.054 1.00 80.31 139 PRO A C 1
ATOM 1098 O O . PRO A 1 139 ? -16.549 -5.193 15.137 1.00 80.31 139 PRO A O 1
ATOM 1101 N N . TYR A 1 140 ? -14.680 -5.032 13.895 1.00 79.44 140 TYR A N 1
ATOM 1102 C CA . TYR A 1 140 ? -15.339 -4.844 12.603 1.00 79.44 140 TYR A CA 1
ATOM 1103 C C . TYR A 1 140 ? -15.430 -6.136 11.792 1.00 79.44 140 TYR A C 1
ATOM 1105 O O . TYR A 1 140 ? -16.068 -6.135 10.739 1.00 79.44 140 TYR A O 1
ATOM 1113 N N . LEU A 1 141 ? -14.808 -7.226 12.261 1.00 78.00 141 LEU A N 1
ATOM 1114 C CA . LEU A 1 141 ? -14.921 -8.529 11.615 1.00 78.00 141 LEU A CA 1
ATOM 1115 C C . LEU A 1 141 ? -16.392 -8.961 11.574 1.00 78.00 141 LEU A C 1
ATOM 1117 O O . LEU A 1 141 ? -17.093 -8.835 12.584 1.00 78.00 141 LEU A O 1
ATOM 1121 N N . PRO A 1 142 ? -16.870 -9.476 10.426 1.00 70.06 142 PRO A N 1
ATOM 1122 C CA . PRO A 1 142 ? -18.206 -10.039 10.354 1.00 70.06 142 PRO A CA 1
ATOM 1123 C C . PRO A 1 142 ? -18.281 -11.198 11.349 1.00 70.06 142 PRO A C 1
ATOM 1125 O O . PRO A 1 142 ? -17.552 -12.183 11.228 1.00 70.06 142 PRO A O 1
ATOM 1128 N N . LYS A 1 143 ? -19.132 -11.061 12.369 1.00 65.19 143 LYS A N 1
ATOM 1129 C CA . LYS A 1 143 ? -19.423 -12.173 13.272 1.00 65.19 143 LYS A CA 1
ATOM 1130 C C . LYS A 1 143 ? -20.150 -13.248 12.475 1.00 65.19 143 LYS A C 1
ATOM 1132 O O . LYS A 1 143 ? -21.007 -12.926 11.655 1.00 65.19 143 LYS A O 1
ATOM 1137 N N . SER A 1 144 ? -19.810 -14.507 12.730 1.00 53.19 144 SER A N 1
ATOM 1138 C CA . SER A 1 144 ? -20.600 -15.639 12.255 1.00 53.19 144 SER A CA 1
ATOM 1139 C C . SER A 1 144 ? -22.024 -15.470 12.786 1.00 53.19 144 SER A C 1
ATOM 1141 O O . SER A 1 144 ? -22.268 -15.615 13.985 1.00 53.19 144 SER A O 1
ATOM 1143 N N . GLU A 1 145 ? -22.968 -15.111 11.917 1.00 47.19 145 GLU A N 1
ATOM 1144 C CA . GLU A 1 145 ? -24.386 -15.313 12.185 1.00 47.19 145 GLU A CA 1
ATOM 1145 C C . GLU A 1 145 ? -24.631 -16.825 12.150 1.00 47.19 145 GLU A C 1
ATOM 1147 O O . GLU A 1 145 ? -25.157 -17.374 11.185 1.00 47.19 145 GLU A O 1
ATOM 1152 N N . ARG A 1 146 ? -24.255 -17.532 13.222 1.00 46.28 146 ARG A N 1
ATOM 1153 C CA . ARG A 1 146 ? -24.995 -18.737 13.580 1.00 46.28 146 ARG A CA 1
ATOM 1154 C C . ARG A 1 146 ? -26.337 -18.271 14.105 1.00 46.28 146 ARG A C 1
ATOM 1156 O O . ARG A 1 146 ? -26.534 -18.049 15.297 1.00 46.28 146 ARG A O 1
ATOM 1163 N N . THR A 1 147 ? -27.238 -18.087 13.151 1.00 43.12 147 THR A N 1
ATOM 1164 C CA . THR A 1 147 ? -28.672 -18.186 13.331 1.00 43.12 147 THR A CA 1
ATOM 1165 C C . THR A 1 147 ? -28.940 -19.307 14.325 1.00 43.12 147 THR A C 1
ATOM 1167 O O . THR A 1 147 ? -28.605 -20.470 14.092 1.00 43.12 147 THR A O 1
ATOM 1170 N N . MET A 1 148 ? -29.512 -18.926 15.462 1.00 42.72 148 MET A N 1
ATOM 1171 C CA . MET A 1 148 ? -30.374 -19.782 16.258 1.00 42.72 148 MET A CA 1
ATOM 1172 C C . MET A 1 148 ? -31.509 -20.285 15.353 1.00 42.72 148 MET A C 1
ATOM 1174 O O . MET A 1 148 ? -32.623 -19.789 15.436 1.00 42.72 148 MET A O 1
ATOM 1178 N N . ASP A 1 149 ? -31.238 -21.273 14.501 1.00 43.00 149 ASP A N 1
ATOM 1179 C CA . ASP A 1 149 ? -32.254 -22.235 14.072 1.00 43.00 149 ASP A CA 1
ATOM 1180 C C . ASP A 1 149 ? -32.326 -23.304 15.165 1.00 43.00 149 ASP A C 1
ATOM 1182 O O . ASP A 1 149 ? -31.872 -24.439 15.044 1.00 43.00 149 ASP A O 1
ATOM 1186 N N . SER A 1 150 ? -32.835 -22.877 16.316 1.00 46.41 150 SER A N 1
ATOM 1187 C CA . SER A 1 150 ? -33.269 -23.754 17.391 1.00 46.41 150 SER A CA 1
ATOM 1188 C C . SER A 1 150 ? -34.662 -23.310 17.812 1.00 46.41 150 SER A C 1
ATOM 1190 O O . SER A 1 150 ? -34.815 -22.713 18.875 1.00 46.41 150 SER A O 1
ATOM 1192 N N . SER A 1 151 ? -35.652 -23.513 16.947 1.00 45.88 151 SER A N 1
ATOM 1193 C CA . SER A 1 151 ? -37.081 -23.631 17.280 1.00 45.88 151 SER A CA 1
ATOM 1194 C C . SER A 1 151 ? -37.834 -24.033 16.011 1.00 45.88 151 SER A C 1
ATOM 1196 O O . SER A 1 151 ? -38.190 -23.170 15.213 1.00 45.88 151 SER A O 1
ATOM 1198 N N . ASP A 1 152 ? -37.941 -25.338 15.762 1.00 41.16 152 ASP A N 1
ATO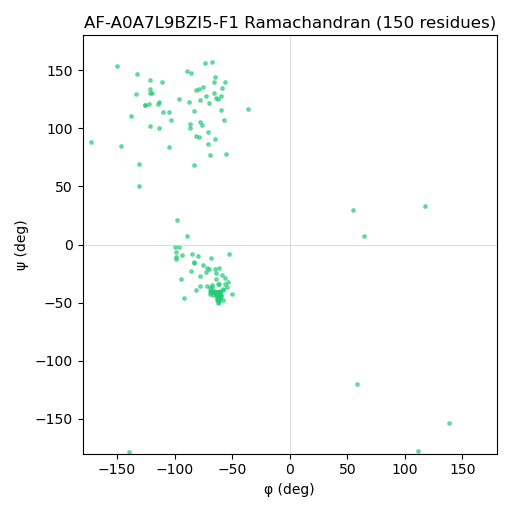M 1199 C CA . ASP A 1 152 ? -39.218 -26.081 15.773 1.00 41.16 152 ASP A CA 1
ATOM 1200 C C . ASP A 1 152 ? -39.007 -27.554 15.377 1.00 41.16 152 ASP A C 1
ATOM 1202 O O . ASP A 1 152 ? -38.400 -27.828 14.316 1.00 41.16 152 ASP A O 1
#

Sequence (152 aa):
MMGLSVALPVNDWRLLWLRERATAVAIGSVLVLACAGLLVIALVGIRSLALAFWLKKTFIEIGPCGVRMELGPYGRFNAEWKDVELKLRDDFDPDVLDYLPDAALAIELRHRQSGTDLALLIQRYALISTEEFNRILRPYLPKSERTMDSSD

Nearest PDB structures (foldseek):
  2ywv-assembly1_A  TM=3.980E-01  e=3.404E+00  Geobacillus kaustophilus
  2yzl-assembly1_A  TM=4.103E-01  e=3.629E+00  Methanocaldococcus jannaschii
  2z02-assembly1_B  TM=4.110E-01  e=3.870E+00  Methanocaldococcus jannaschii

Foldseek 3Di:
DDDPDPPDPPDPLVVCCVPPVPVSVVVVVVVVVVVVVVVVVVVVVVLVVQQVPQPDDFDWDADPQGTWTDPGSVDTDDAGPVQKDKDFPPVDDLVCLVVDQLLPTDIFIAGNPPRDGVLVVCCVRVVDDSSVSSVSCVVVYDRPPPPPPPDD

pLDDT: mean 74.0, std 13.75, range [34.97, 92.06]

Secondary structure (DSSP, 8-state):
------------HHHHHHH-HHHHHHHHHHHHHHHHHHHHHHHHHHHHHHHHT--SPPEEEEETTEEEEE-GGG-EEEEEGGGEEEEE-TTS-GGGTTTS-GGG--EEEEETTT--BHHHHHHHHH---HHHHHHHHGGGS-----------

Radius of gyration: 26.94 Å; Cα contacts (8 Å, |Δi|>4): 133; chains: 1; bounding box: 90×47×61 Å

Mean predicted aligned error: 14.24 Å

Solvent-accessible surface area (backbone atoms only — not comparable to full-atom values): 9350 Å² total; per-residue (Å²): 136,91,78,86,78,82,77,71,85,82,85,51,68,66,54,38,53,71,75,39,50,67,60,41,51,53,53,50,51,52,52,51,52,49,52,52,50,51,50,52,51,48,53,53,49,52,52,51,50,49,46,75,68,49,88,67,85,64,49,76,48,80,53,98,73,25,44,38,34,34,58,60,79,81,40,74,48,78,42,41,58,91,48,40,44,70,43,67,48,92,89,59,63,69,90,48,56,87,76,53,55,42,74,73,59,56,70,44,36,27,32,64,88,77,66,45,58,50,44,62,51,46,41,69,74,68,73,48,54,70,33,58,52,37,60,70,46,56,84,73,51,78,72,74,82,76,69,84,85,79,85,133